Protein AF-A0A6A4HZD4-F1 (afdb_monomer_lite)

pLDDT: mean 79.98, std 16.48, range [37.88, 96.75]

Structure (mmCIF, N/CA/C/O backbone):
data_AF-A0A6A4HZD4-F1
#
_entry.id   AF-A0A6A4HZD4-F1
#
loop_
_atom_site.group_PDB
_atom_site.id
_atom_site.type_symbol
_atom_site.label_atom_id
_atom_site.label_alt_id
_atom_site.label_comp_id
_atom_site.label_asym_id
_atom_site.label_entity_id
_atom_site.label_seq_id
_atom_site.pdbx_PDB_ins_code
_atom_site.Cartn_x
_atom_site.Cartn_y
_atom_site.Cartn_z
_atom_site.occupancy
_atom_site.B_iso_or_equiv
_atom_site.auth_seq_id
_atom_site.auth_comp_id
_atom_site.auth_asym_id
_atom_site.auth_atom_id
_atom_site.pdbx_PDB_model_num
ATOM 1 N N . MET A 1 1 ? 16.074 -5.767 -7.290 1.00 69.94 1 MET A N 1
ATOM 2 C CA . MET A 1 1 ? 14.702 -5.235 -7.456 1.00 69.94 1 MET A CA 1
ATOM 3 C C . MET A 1 1 ? 13.604 -6.261 -7.159 1.00 69.94 1 MET A C 1
ATOM 5 O O . MET A 1 1 ? 12.881 -6.058 -6.191 1.00 69.94 1 MET A O 1
ATOM 9 N N . LEU A 1 2 ? 13.458 -7.321 -7.973 1.00 82.25 2 LEU A N 1
ATOM 10 C CA . LEU A 1 2 ? 12.312 -8.256 -7.930 1.00 82.25 2 LEU A CA 1
ATOM 11 C C . LEU A 1 2 ? 12.386 -9.334 -6.836 1.00 82.25 2 LEU A C 1
ATOM 13 O O . LEU A 1 2 ? 11.408 -10.039 -6.587 1.00 82.25 2 LEU A O 1
ATOM 17 N N . GLU A 1 3 ? 13.541 -9.472 -6.194 1.00 84.88 3 GLU A N 1
ATOM 18 C CA . GLU A 1 3 ? 13.748 -10.391 -5.080 1.00 84.88 3 GLU A CA 1
ATOM 19 C C . GLU A 1 3 ? 12.784 -10.087 -3.922 1.00 84.88 3 GLU A C 1
ATOM 21 O O . GLU A 1 3 ? 12.507 -8.926 -3.608 1.00 84.88 3 GLU A O 1
ATOM 26 N N . GLY A 1 4 ? 12.224 -11.140 -3.323 1.00 89.06 4 GLY A N 1
ATOM 27 C CA . GLY A 1 4 ? 11.259 -11.041 -2.224 1.00 89.06 4 GLY A CA 1
ATOM 28 C C . GLY A 1 4 ? 9.850 -10.581 -2.622 1.00 89.06 4 GLY A C 1
ATOM 29 O O . GLY A 1 4 ? 8.919 -10.761 -1.840 1.00 89.06 4 GLY A O 1
ATOM 30 N N . VAL A 1 5 ? 9.640 -10.060 -3.838 1.00 93.38 5 VAL A N 1
ATOM 31 C CA . VAL A 1 5 ? 8.319 -9.578 -4.282 1.00 93.38 5 VAL A CA 1
ATOM 32 C C . VAL A 1 5 ? 7.237 -10.667 -4.258 1.00 93.38 5 VAL A C 1
ATOM 34 O O . VAL A 1 5 ? 6.145 -10.365 -3.779 1.00 93.38 5 VAL A O 1
ATOM 37 N N . PRO A 1 6 ? 7.487 -11.928 -4.671 1.00 95.00 6 PRO A N 1
ATOM 38 C CA . PRO A 1 6 ? 6.488 -12.991 -4.537 1.00 95.00 6 PRO A CA 1
ATOM 39 C C . PRO A 1 6 ? 5.989 -13.193 -3.102 1.00 95.00 6 PRO A C 1
ATOM 41 O O . PRO A 1 6 ? 4.790 -13.344 -2.885 1.00 95.00 6 PRO A O 1
ATOM 44 N N . ALA A 1 7 ? 6.884 -13.125 -2.112 1.00 95.69 7 ALA A N 1
ATOM 45 C CA . ALA A 1 7 ? 6.506 -13.245 -0.706 1.00 95.69 7 ALA A CA 1
ATOM 46 C C . ALA A 1 7 ? 5.650 -12.052 -0.248 1.00 95.69 7 ALA A C 1
ATOM 48 O O . ALA A 1 7 ? 4.630 -12.247 0.413 1.00 95.69 7 ALA A O 1
ATOM 49 N N . ILE A 1 8 ? 6.014 -10.830 -0.661 1.00 95.94 8 ILE A N 1
ATOM 50 C CA . ILE A 1 8 ? 5.228 -9.614 -0.392 1.00 95.94 8 ILE A CA 1
ATOM 51 C C . ILE A 1 8 ? 3.827 -9.732 -1.006 1.00 95.94 8 ILE A C 1
ATOM 53 O O . ILE A 1 8 ? 2.840 -9.437 -0.337 1.00 95.94 8 ILE A O 1
ATOM 57 N N . MET A 1 9 ? 3.720 -10.190 -2.258 1.00 95.38 9 MET A N 1
ATOM 58 C CA . MET A 1 9 ? 2.430 -10.361 -2.934 1.00 95.38 9 MET A CA 1
ATOM 59 C C . MET A 1 9 ? 1.537 -11.379 -2.224 1.00 95.38 9 MET A C 1
ATOM 61 O O . MET A 1 9 ? 0.362 -11.092 -2.023 1.00 95.38 9 MET A O 1
ATOM 65 N N . ASN A 1 10 ? 2.077 -12.525 -1.808 1.00 96.12 10 ASN A N 1
ATOM 66 C CA . ASN A 1 10 ? 1.303 -13.550 -1.100 1.00 96.12 10 ASN A CA 1
ATOM 67 C C . ASN A 1 10 ? 0.805 -13.049 0.267 1.00 96.12 10 ASN A C 1
ATOM 69 O O . ASN A 1 10 ? -0.338 -13.296 0.659 1.00 96.12 10 ASN A O 1
ATOM 73 N N . ALA A 1 11 ? 1.652 -12.309 0.990 1.00 96.69 11 ALA A N 1
ATOM 74 C CA . ALA A 1 11 ? 1.273 -11.714 2.265 1.00 96.69 11 ALA A CA 1
ATOM 75 C C . ALA A 1 11 ? 0.178 -10.647 2.082 1.00 96.69 11 ALA A C 1
ATOM 77 O O . ALA A 1 11 ? -0.825 -10.668 2.795 1.00 96.69 11 ALA A O 1
ATOM 78 N N . LEU A 1 12 ? 0.318 -9.762 1.088 1.00 96.25 12 LEU A N 1
ATOM 79 C CA . LEU A 1 12 ? -0.704 -8.763 0.768 1.00 96.25 12 LEU A CA 1
ATOM 80 C C . LEU A 1 12 ? -2.020 -9.390 0.315 1.00 96.25 12 LEU A C 1
ATOM 82 O O . LEU A 1 12 ? -3.071 -8.906 0.718 1.00 96.25 12 LEU A O 1
ATOM 86 N N . GLU A 1 13 ? -1.977 -10.455 -0.487 1.00 96.31 13 GLU A N 1
ATOM 87 C CA . GLU A 1 13 ? -3.172 -11.170 -0.950 1.00 96.31 13 GLU A CA 1
ATOM 88 C C . GLU A 1 13 ? -4.005 -11.658 0.236 1.00 96.31 13 GLU A C 1
ATOM 90 O O . GLU A 1 13 ? -5.195 -11.353 0.313 1.00 96.31 13 GLU A O 1
ATOM 95 N N . THR A 1 14 ? -3.353 -12.277 1.225 1.00 96.62 14 THR A N 1
ATOM 96 C CA . THR A 1 14 ? -3.990 -12.669 2.493 1.00 96.62 14 THR A CA 1
ATOM 97 C C . THR A 1 14 ? -4.608 -11.468 3.216 1.00 96.62 14 THR A C 1
ATOM 99 O O . THR A 1 14 ? -5.749 -11.528 3.671 1.00 96.62 14 THR A O 1
ATOM 102 N N . LEU A 1 15 ? -3.891 -10.342 3.295 1.00 96.12 15 LEU A N 1
ATOM 103 C CA . LEU A 1 15 ? -4.406 -9.133 3.946 1.00 96.12 15 LEU A CA 1
ATOM 104 C C . LEU A 1 15 ? -5.589 -8.514 3.206 1.00 96.12 15 LEU A C 1
ATOM 106 O O . LEU A 1 15 ? -6.419 -7.869 3.844 1.00 96.12 15 LEU A O 1
ATOM 110 N N . THR A 1 16 ? -5.712 -8.719 1.894 1.00 96.25 16 THR A N 1
ATOM 111 C CA . THR A 1 16 ? -6.864 -8.211 1.141 1.00 96.25 16 THR A CA 1
ATOM 112 C C . THR A 1 16 ? -8.183 -8.884 1.514 1.00 96.25 16 THR A C 1
ATOM 114 O O . THR A 1 16 ? -9.241 -8.318 1.244 1.00 96.25 16 THR A O 1
ATOM 117 N N . GLU A 1 17 ? -8.138 -10.050 2.158 1.00 94.88 17 GLU A N 1
ATOM 118 C CA . GLU A 1 17 ? -9.328 -10.733 2.669 1.00 94.88 17 GLU A CA 1
ATOM 119 C C . GLU A 1 17 ? -9.779 -10.166 4.026 1.00 94.88 17 GLU A C 1
ATOM 121 O O . GLU A 1 17 ? -10.966 -10.172 4.341 1.00 94.88 17 GLU A O 1
ATOM 126 N N . ILE A 1 18 ? -8.852 -9.592 4.801 1.00 94.38 18 ILE A N 1
ATOM 127 C CA . ILE A 1 18 ? -9.148 -8.903 6.069 1.00 94.38 18 ILE A CA 1
ATOM 128 C C . ILE A 1 18 ? -9.540 -7.443 5.807 1.00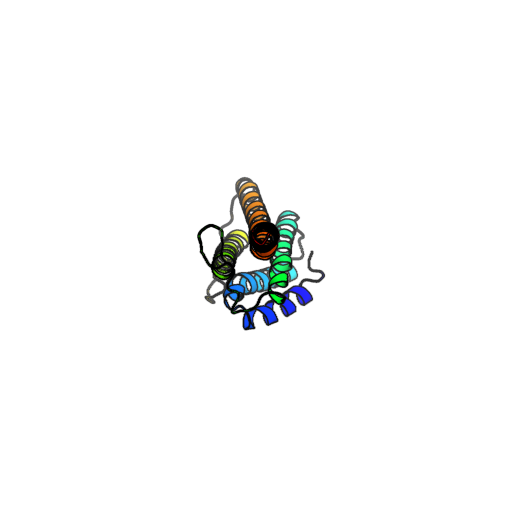 94.38 18 ILE A C 1
ATOM 130 O O . ILE A 1 18 ? -10.499 -6.931 6.382 1.00 94.38 18 ILE A O 1
ATOM 134 N N . HIS A 1 19 ? -8.804 -6.787 4.906 1.00 95.00 19 HIS A N 1
ATOM 135 C CA . HIS A 1 19 ? -8.904 -5.367 4.579 1.00 95.00 19 HIS A CA 1
ATOM 136 C C . HIS A 1 19 ? -9.155 -5.182 3.070 1.00 95.00 19 HIS A C 1
ATOM 138 O O . HIS A 1 19 ? -8.224 -4.861 2.323 1.00 95.00 19 HIS A O 1
ATOM 144 N N . PRO A 1 20 ? -10.402 -5.339 2.573 1.00 95.25 20 PRO A N 1
ATOM 145 C CA . PRO A 1 20 ? -10.702 -5.350 1.134 1.00 95.25 20 PRO A CA 1
ATOM 146 C C . PRO A 1 20 ? -10.252 -4.112 0.351 1.00 95.25 20 PRO A C 1
ATOM 148 O O . PRO A 1 20 ? -10.003 -4.198 -0.853 1.00 95.25 20 PRO A O 1
ATOM 151 N N . PHE A 1 21 ? -10.100 -2.957 1.008 1.00 94.88 21 PHE A N 1
ATOM 152 C CA . PHE A 1 21 ? -9.598 -1.743 0.360 1.00 94.88 21 PHE A CA 1
ATOM 153 C C . PHE A 1 21 ? -8.167 -1.900 -0.183 1.00 94.88 21 PHE A C 1
ATOM 155 O O . PHE A 1 21 ? -7.808 -1.209 -1.139 1.00 94.88 21 PHE A O 1
ATOM 162 N N . LEU A 1 22 ? -7.369 -2.827 0.365 1.00 96.06 22 LEU A N 1
ATOM 163 C CA . LEU A 1 22 ? -6.007 -3.108 -0.096 1.00 96.06 22 LEU A CA 1
ATOM 164 C C . LEU A 1 22 ? -5.955 -3.604 -1.539 1.00 96.06 22 LEU A C 1
ATOM 166 O O . LEU A 1 22 ? -4.950 -3.388 -2.217 1.00 96.06 22 LEU A O 1
ATOM 170 N N . LYS A 1 23 ? -7.050 -4.181 -2.055 1.00 94.88 23 LYS A N 1
ATOM 171 C CA . LYS A 1 23 ? -7.162 -4.611 -3.459 1.00 94.88 23 LYS A CA 1
ATOM 172 C C . LYS A 1 23 ? -6.870 -3.466 -4.435 1.00 94.88 23 LYS A C 1
ATOM 174 O O . LYS A 1 23 ? -6.318 -3.711 -5.506 1.00 94.88 23 LYS A O 1
ATOM 179 N N . ALA A 1 24 ? -7.164 -2.218 -4.049 1.00 93.12 24 ALA A N 1
ATOM 180 C CA . ALA A 1 24 ? -6.859 -1.039 -4.856 1.00 93.12 24 ALA A CA 1
ATOM 181 C C . ALA A 1 24 ? -5.354 -0.859 -5.112 1.00 93.12 24 ALA A C 1
ATOM 183 O O . ALA A 1 24 ? -4.987 -0.482 -6.217 1.00 93.12 24 ALA A O 1
ATOM 184 N N . ALA A 1 25 ? -4.497 -1.153 -4.133 1.00 93.75 25 ALA A N 1
ATOM 185 C CA . ALA A 1 25 ? -3.044 -1.040 -4.272 1.00 93.75 25 ALA A CA 1
ATOM 186 C C . ALA A 1 25 ? -2.403 -2.364 -4.738 1.00 93.75 25 ALA A C 1
ATOM 188 O O . ALA A 1 25 ? -1.493 -2.357 -5.568 1.00 93.75 25 ALA A O 1
ATOM 189 N N . TYR A 1 26 ? -2.916 -3.502 -4.258 1.00 95.31 26 TYR A N 1
ATOM 190 C CA . TYR A 1 26 ? -2.387 -4.837 -4.549 1.00 95.31 26 TYR A CA 1
ATOM 191 C C . TYR A 1 26 ? -2.477 -5.216 -6.034 1.00 95.31 26 TYR A C 1
ATOM 193 O O . TYR A 1 26 ? -1.489 -5.680 -6.606 1.00 95.31 26 TYR A O 1
ATOM 201 N N . PHE A 1 27 ? -3.628 -5.017 -6.689 1.00 93.50 27 PHE A N 1
ATOM 202 C CA . PHE A 1 27 ? -3.787 -5.456 -8.082 1.00 93.50 27 PHE A CA 1
ATOM 203 C C . PHE A 1 27 ? -2.893 -4.697 -9.075 1.00 93.50 27 PHE A C 1
ATOM 205 O O . PHE A 1 27 ? -2.223 -5.368 -9.867 1.00 93.50 27 PHE A O 1
ATOM 212 N N . PRO A 1 28 ? -2.797 -3.351 -9.035 1.00 91.25 28 PRO A N 1
ATOM 213 C CA . PRO A 1 28 ? -1.826 -2.628 -9.852 1.00 91.25 28 PRO A CA 1
ATOM 214 C C . PRO A 1 28 ? -0.390 -3.078 -9.583 1.00 91.25 28 PRO A C 1
ATOM 216 O O . PRO A 1 28 ? 0.358 -3.294 -10.532 1.00 91.25 28 PRO A O 1
ATOM 219 N N . PHE A 1 29 ? -0.018 -3.298 -8.315 1.00 93.44 29 PHE A N 1
ATOM 220 C CA . PHE A 1 29 ? 1.318 -3.777 -7.952 1.00 93.44 29 PHE A CA 1
ATOM 221 C C . PHE A 1 29 ? 1.649 -5.143 -8.569 1.00 93.44 29 PHE A C 1
ATOM 223 O O . PHE A 1 29 ? 2.703 -5.316 -9.182 1.00 93.44 29 PHE A O 1
ATOM 230 N N . LYS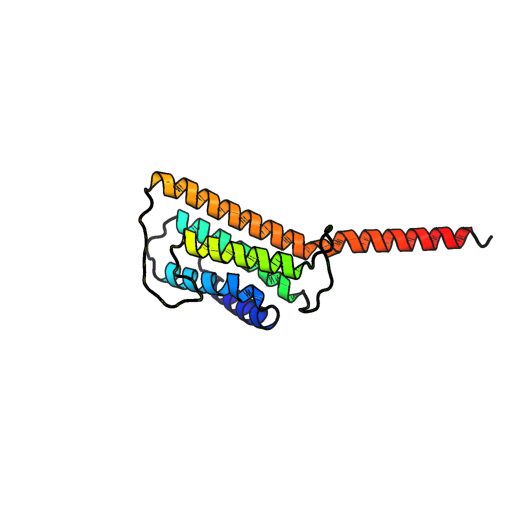 A 1 30 ? 0.722 -6.104 -8.470 1.00 92.56 30 LYS A N 1
ATOM 231 C CA . LYS A 1 30 ? 0.856 -7.429 -9.093 1.00 92.56 30 LYS A CA 1
ATOM 232 C C . LYS A 1 30 ? 1.023 -7.319 -10.610 1.00 92.56 30 LYS A C 1
ATOM 234 O O . LYS A 1 30 ? 1.845 -8.017 -11.203 1.00 92.56 30 LYS A O 1
ATOM 239 N N . LEU A 1 31 ? 0.268 -6.422 -11.242 1.00 90.12 31 LEU A N 1
ATOM 240 C CA . LEU A 1 31 ? 0.322 -6.210 -12.684 1.00 90.12 31 LEU A CA 1
ATOM 241 C C . LEU A 1 31 ? 1.666 -5.618 -13.131 1.00 90.12 31 LEU A C 1
ATOM 243 O O . LEU A 1 31 ? 2.288 -6.172 -14.039 1.00 90.12 31 LEU A O 1
ATOM 247 N N . ILE A 1 32 ? 2.157 -4.563 -12.471 1.00 88.00 32 ILE A N 1
ATOM 248 C CA . ILE A 1 32 ? 3.467 -3.981 -12.808 1.00 88.00 32 ILE A CA 1
ATOM 249 C C . ILE A 1 32 ? 4.619 -4.937 -12.492 1.00 88.00 32 ILE A C 1
ATOM 251 O O . ILE A 1 32 ? 5.584 -4.975 -13.245 1.00 88.00 32 ILE A O 1
ATOM 255 N N . TYR A 1 33 ? 4.512 -5.781 -11.458 1.00 90.62 33 TYR A N 1
ATOM 256 C CA . TYR A 1 33 ? 5.498 -6.832 -11.196 1.00 90.62 33 TYR A CA 1
ATOM 257 C C . TYR A 1 33 ? 5.619 -7.792 -12.386 1.00 90.62 33 TYR A C 1
ATOM 259 O O . TYR A 1 33 ? 6.720 -8.061 -12.864 1.00 90.62 33 TYR A O 1
ATOM 267 N N . HIS A 1 34 ? 4.489 -8.263 -12.921 1.00 87.06 34 HIS A N 1
ATOM 268 C CA . HIS A 1 34 ? 4.492 -9.120 -14.106 1.00 87.06 34 HIS A CA 1
ATOM 269 C C . HIS A 1 34 ? 4.997 -8.411 -15.367 1.00 87.06 34 HIS A C 1
ATOM 271 O O . HIS A 1 34 ? 5.532 -9.078 -16.255 1.00 87.06 34 HIS A O 1
ATOM 277 N N . GLN A 1 35 ? 4.822 -7.091 -15.477 1.00 84.31 35 GLN A N 1
ATOM 278 C CA . GLN A 1 35 ? 5.441 -6.305 -16.543 1.00 84.31 35 GLN A CA 1
ATOM 279 C C . GLN A 1 35 ? 6.962 -6.257 -16.353 1.00 84.31 35 GLN A C 1
ATOM 281 O O . GLN A 1 35 ? 7.681 -6.647 -17.267 1.00 84.31 35 GLN A O 1
ATOM 286 N N . GLU A 1 36 ? 7.456 -5.870 -15.174 1.00 83.81 36 GLU A N 1
ATOM 287 C CA . GLU A 1 36 ? 8.891 -5.798 -14.854 1.00 83.81 36 GLU A CA 1
ATOM 288 C C . GLU A 1 36 ? 9.613 -7.137 -15.059 1.00 83.81 36 GLU A C 1
ATOM 290 O O . GLU A 1 36 ? 10.694 -7.164 -15.634 1.00 83.81 36 GLU A O 1
ATOM 295 N N . MET A 1 37 ? 8.991 -8.270 -14.708 1.00 85.19 37 MET A N 1
ATOM 296 C CA . MET A 1 37 ? 9.550 -9.603 -14.993 1.00 85.19 37 MET A CA 1
ATOM 297 C C . MET A 1 37 ? 9.818 -9.859 -16.486 1.00 85.19 37 MET A C 1
ATOM 299 O O . MET A 1 37 ? 10.670 -10.679 -16.826 1.00 85.19 37 MET A O 1
ATOM 303 N N . LYS A 1 38 ? 9.057 -9.219 -17.383 1.00 78.88 38 LYS A N 1
ATOM 304 C CA . LYS A 1 38 ? 9.162 -9.412 -18.837 1.00 78.88 38 LYS A CA 1
ATOM 305 C C . LYS A 1 38 ? 10.176 -8.474 -19.487 1.00 78.88 38 LYS A C 1
ATOM 307 O O . LYS A 1 38 ? 10.594 -8.742 -20.614 1.00 78.88 38 LYS A O 1
ATOM 312 N N . HIS A 1 39 ? 10.572 -7.391 -18.822 1.00 73.38 39 HIS A N 1
ATOM 313 C CA . HIS A 1 39 ? 11.538 -6.449 -19.373 1.00 73.38 39 HIS A CA 1
ATOM 314 C C . HIS A 1 39 ? 12.967 -6.892 -19.060 1.00 73.38 39 HIS A C 1
ATOM 316 O O . HIS A 1 39 ? 13.332 -7.116 -17.913 1.00 73.38 39 HIS A O 1
ATOM 322 N N . ARG A 1 40 ? 13.783 -7.031 -20.111 1.00 58.03 40 ARG A N 1
ATOM 323 C CA . ARG A 1 40 ? 15.212 -7.372 -19.993 1.00 58.03 40 ARG A CA 1
ATOM 324 C C . ARG A 1 40 ? 16.111 -6.140 -19.866 1.00 58.03 40 ARG A C 1
ATOM 326 O O . ARG A 1 40 ? 17.237 -6.257 -19.395 1.00 58.03 40 ARG A O 1
ATOM 333 N N . GLU A 1 41 ? 15.621 -4.973 -20.280 1.00 58.62 41 GLU A N 1
ATOM 334 C CA . GLU A 1 41 ? 16.327 -3.702 -20.135 1.00 58.62 41 GLU A CA 1
ATOM 335 C C . GLU A 1 41 ? 16.022 -3.093 -18.766 1.00 58.62 41 GLU A C 1
ATOM 337 O O . GLU A 1 41 ? 14.917 -2.620 -18.504 1.00 58.62 41 GLU A O 1
ATOM 342 N N . ASN A 1 42 ? 17.028 -3.104 -17.892 1.00 59.38 42 ASN A N 1
ATOM 343 C CA . ASN A 1 42 ? 16.992 -2.410 -16.611 1.00 59.38 42 ASN A CA 1
ATOM 344 C C . ASN A 1 42 ? 17.128 -0.897 -16.839 1.00 59.38 42 ASN A C 1
ATOM 346 O O . ASN A 1 42 ? 18.208 -0.327 -16.656 1.00 59.38 42 ASN A O 1
ATOM 350 N N . ASP A 1 43 ? 16.042 -0.228 -17.228 1.00 74.06 43 ASP A N 1
ATOM 351 C CA . ASP A 1 43 ? 15.969 1.224 -17.069 1.00 74.06 43 ASP A CA 1
ATOM 352 C C . ASP A 1 43 ? 15.985 1.530 -15.567 1.00 74.06 43 ASP A C 1
ATOM 354 O O . ASP A 1 43 ? 15.014 1.277 -14.851 1.00 74.06 43 ASP A O 1
ATOM 358 N N . LYS A 1 44 ? 17.097 2.103 -15.090 1.00 75.69 44 LYS A N 1
ATOM 359 C CA . LYS A 1 44 ? 17.281 2.493 -13.685 1.00 75.69 44 LYS A CA 1
ATOM 360 C C . LYS A 1 44 ? 16.104 3.307 -13.147 1.00 75.69 44 LYS A C 1
ATOM 362 O O . LYS A 1 44 ? 15.820 3.232 -11.959 1.00 75.69 44 LYS A O 1
ATOM 367 N N . ARG A 1 45 ? 15.409 4.076 -13.989 1.00 75.62 45 ARG A N 1
ATOM 368 C CA . ARG A 1 45 ? 14.261 4.893 -13.575 1.00 75.62 45 ARG A CA 1
ATOM 369 C C . ARG A 1 45 ? 13.053 4.039 -13.211 1.00 75.62 45 ARG A C 1
ATOM 371 O O . ARG A 1 45 ? 12.437 4.276 -12.174 1.00 75.62 45 ARG A O 1
ATOM 378 N N . ARG A 1 46 ? 12.750 3.029 -14.029 1.00 77.31 46 ARG A N 1
ATOM 379 C CA . ARG A 1 46 ? 11.707 2.040 -13.735 1.00 77.31 46 ARG A CA 1
ATOM 380 C C . ARG A 1 46 ? 12.057 1.239 -12.496 1.00 77.31 46 ARG A C 1
ATOM 382 O O . ARG A 1 46 ? 11.211 1.090 -11.622 1.00 77.31 46 ARG A O 1
ATOM 389 N N . THR A 1 47 ? 13.325 0.847 -12.375 1.00 82.12 47 THR A N 1
ATOM 390 C CA . THR A 1 47 ? 13.826 0.156 -11.188 1.00 82.12 47 THR A CA 1
ATOM 391 C C . THR A 1 47 ? 13.580 0.959 -9.917 1.00 82.12 47 THR A C 1
ATOM 393 O O . THR A 1 47 ? 12.953 0.457 -8.987 1.00 82.12 47 THR A O 1
ATOM 396 N N . THR A 1 48 ? 13.989 2.230 -9.902 1.00 85.25 48 THR A N 1
ATOM 397 C CA . THR A 1 48 ? 13.760 3.127 -8.764 1.00 85.25 48 THR A CA 1
ATOM 398 C C . THR A 1 48 ? 12.273 3.272 -8.451 1.00 85.25 48 THR A C 1
ATOM 400 O O . THR A 1 48 ? 11.875 3.229 -7.289 1.00 85.25 48 THR A O 1
ATOM 403 N N . LEU A 1 49 ? 11.426 3.433 -9.470 1.00 88.12 49 LEU A N 1
ATOM 404 C CA . LEU A 1 49 ? 9.991 3.608 -9.271 1.00 88.12 49 LEU A CA 1
ATOM 405 C C . LEU A 1 49 ? 9.333 2.351 -8.694 1.00 88.12 49 LEU A C 1
ATOM 407 O O . LEU A 1 49 ? 8.545 2.439 -7.753 1.00 88.12 49 LEU A O 1
ATOM 411 N N . PHE A 1 50 ? 9.678 1.182 -9.232 1.00 90.12 50 PHE A N 1
ATOM 412 C CA . PHE A 1 50 ? 9.208 -0.099 -8.721 1.00 90.12 50 PHE A CA 1
ATOM 413 C C . PHE A 1 50 ? 9.639 -0.310 -7.267 1.00 90.12 50 PHE A C 1
ATOM 415 O O . PHE A 1 50 ? 8.836 -0.751 -6.446 1.00 90.12 50 PHE A O 1
ATOM 422 N N . GLU A 1 51 ? 10.881 0.040 -6.922 1.00 91.56 51 GLU A N 1
ATOM 423 C CA . GLU A 1 51 ? 11.378 -0.028 -5.546 1.00 91.56 51 GLU A CA 1
ATOM 424 C C . GLU A 1 51 ? 10.574 0.871 -4.606 1.00 91.56 51 GLU A C 1
ATOM 426 O O . GLU A 1 51 ? 10.147 0.402 -3.555 1.00 91.56 51 GLU A O 1
ATOM 431 N N . LYS A 1 52 ? 10.248 2.105 -5.014 1.00 94.25 52 LYS A N 1
ATOM 432 C CA . LYS A 1 52 ? 9.381 2.985 -4.216 1.00 94.25 52 LYS A CA 1
ATOM 433 C C . LYS A 1 52 ? 7.984 2.414 -4.009 1.00 94.25 52 LYS A C 1
ATOM 435 O O . LYS A 1 52 ? 7.463 2.489 -2.901 1.00 94.25 52 LYS A O 1
ATOM 440 N N . ILE A 1 53 ? 7.383 1.808 -5.031 1.00 94.50 53 ILE A N 1
ATOM 441 C CA . ILE A 1 53 ? 6.072 1.159 -4.889 1.00 94.50 53 ILE A CA 1
ATOM 442 C C . ILE A 1 53 ? 6.179 -0.045 -3.945 1.00 94.50 53 ILE A C 1
ATOM 444 O O . ILE A 1 53 ? 5.346 -0.196 -3.051 1.00 94.50 53 ILE A O 1
ATOM 448 N N . LYS A 1 54 ? 7.225 -0.868 -4.092 1.00 95.50 54 LYS A N 1
ATOM 449 C CA . LYS A 1 54 ? 7.509 -2.007 -3.208 1.00 95.50 54 LYS A CA 1
ATOM 450 C C . LYS A 1 54 ? 7.678 -1.568 -1.750 1.00 95.50 54 LYS A C 1
ATOM 452 O O . LYS A 1 54 ? 7.158 -2.242 -0.865 1.00 95.50 54 LYS A O 1
ATOM 457 N N . ASP A 1 55 ? 8.340 -0.443 -1.491 1.00 95.75 55 ASP A N 1
ATOM 458 C CA . ASP A 1 55 ? 8.497 0.091 -0.133 1.00 95.75 55 ASP A CA 1
ATOM 459 C C . ASP A 1 55 ? 7.146 0.438 0.503 1.00 95.75 55 ASP A C 1
ATOM 461 O O . ASP A 1 55 ? 6.937 0.184 1.689 1.00 95.75 55 ASP A O 1
ATOM 465 N N . VAL A 1 56 ? 6.198 0.972 -0.276 1.00 96.69 56 VAL A N 1
ATOM 466 C CA . VAL A 1 56 ? 4.841 1.207 0.232 1.00 96.69 56 VAL A CA 1
ATOM 467 C C . VAL A 1 56 ? 4.126 -0.112 0.528 1.00 96.69 56 VAL A C 1
ATOM 469 O O . VAL A 1 56 ? 3.504 -0.251 1.579 1.00 96.69 56 VAL A O 1
ATOM 472 N N . MET A 1 57 ? 4.248 -1.098 -0.367 1.00 96.75 57 MET A N 1
ATOM 473 C CA . MET A 1 57 ? 3.675 -2.438 -0.177 1.00 96.75 57 MET A CA 1
ATOM 474 C C . MET A 1 57 ? 4.194 -3.112 1.095 1.00 96.75 57 MET A C 1
ATOM 476 O O . MET A 1 57 ? 3.416 -3.741 1.806 1.00 96.75 57 MET A O 1
ATOM 480 N N . LEU A 1 58 ? 5.481 -2.942 1.411 1.00 96.12 58 LEU A N 1
ATOM 481 C CA . LEU A 1 58 ? 6.085 -3.444 2.645 1.00 96.12 58 LEU A CA 1
ATOM 482 C C . LEU A 1 58 ? 5.459 -2.813 3.890 1.00 96.12 58 LEU A C 1
ATOM 484 O O . LEU A 1 58 ? 5.133 -3.535 4.824 1.00 96.12 58 LEU A O 1
ATOM 488 N N . VAL A 1 59 ? 5.236 -1.496 3.900 1.00 95.44 59 VAL A N 1
ATOM 489 C CA . VAL A 1 59 ? 4.584 -0.834 5.044 1.00 95.44 59 VAL A CA 1
ATOM 490 C C . VAL A 1 59 ? 3.115 -1.249 5.167 1.00 95.44 59 VAL A C 1
ATOM 492 O O . VAL A 1 59 ? 2.615 -1.405 6.277 1.00 95.44 59 VAL A O 1
ATOM 495 N N . LEU A 1 60 ? 2.416 -1.506 4.057 1.00 95.75 60 LEU A N 1
ATOM 496 C CA . LEU A 1 60 ? 1.047 -2.033 4.105 1.00 95.75 60 LEU A CA 1
ATOM 497 C C . LEU A 1 60 ? 0.957 -3.419 4.766 1.00 95.75 60 LEU A C 1
ATOM 499 O O . LEU A 1 60 ? -0.112 -3.764 5.264 1.00 95.75 60 LEU A O 1
ATOM 503 N N . LEU A 1 61 ? 2.049 -4.194 4.839 1.00 95.56 61 LEU A N 1
ATOM 504 C CA . LEU A 1 61 ? 2.059 -5.473 5.563 1.00 95.56 61 LEU A CA 1
ATOM 505 C C . LEU A 1 61 ? 1.841 -5.312 7.071 1.00 95.56 61 LEU A C 1
ATOM 507 O O . LEU A 1 61 ? 1.392 -6.257 7.718 1.00 95.56 61 LEU A O 1
ATOM 511 N N . GLU A 1 62 ? 2.097 -4.130 7.634 1.00 92.44 62 GLU A N 1
ATOM 512 C CA . GLU A 1 62 ? 1.842 -3.845 9.049 1.00 92.44 62 GLU A CA 1
ATOM 513 C C . GLU A 1 62 ? 0.345 -3.881 9.400 1.00 92.44 62 GLU A C 1
ATOM 515 O O . GLU A 1 62 ? -0.017 -4.078 10.560 1.00 92.44 62 GLU A O 1
ATOM 520 N N . LEU A 1 63 ? -0.548 -3.821 8.402 1.00 91.69 63 LEU A N 1
ATOM 521 C CA . LEU A 1 63 ? -1.983 -4.055 8.597 1.00 91.69 63 LEU A CA 1
ATOM 522 C C . LEU A 1 63 ? -2.319 -5.465 9.090 1.00 91.69 63 LEU A C 1
ATOM 524 O O . LEU A 1 63 ? -3.425 -5.673 9.583 1.00 91.69 63 LEU A O 1
ATOM 528 N N . LYS A 1 64 ? -1.383 -6.422 9.032 1.00 91.62 64 LYS A N 1
ATOM 529 C CA . LYS A 1 64 ? -1.540 -7.728 9.696 1.00 91.62 64 LYS A CA 1
ATOM 530 C C . LYS A 1 64 ? -1.776 -7.602 11.205 1.00 91.62 64 LYS A C 1
ATOM 532 O O . LYS A 1 64 ? -2.380 -8.484 11.801 1.00 91.62 64 LYS A O 1
ATOM 537 N N . ASN A 1 65 ? -1.303 -6.507 11.803 1.00 89.19 65 ASN A N 1
ATOM 538 C CA . ASN A 1 65 ? -1.439 -6.204 13.226 1.00 89.19 65 ASN A CA 1
ATOM 539 C C . ASN A 1 65 ? -2.670 -5.325 13.520 1.00 89.19 65 ASN A C 1
ATOM 541 O O . ASN A 1 65 ? -2.866 -4.897 14.653 1.00 89.19 65 ASN A O 1
ATOM 545 N N . VAL A 1 66 ? -3.486 -5.021 12.505 1.00 88.19 66 VAL A N 1
ATOM 546 C CA . VAL A 1 66 ? -4.634 -4.116 12.597 1.00 88.19 66 VAL A CA 1
ATOM 547 C C . VAL A 1 66 ? -5.918 -4.897 12.360 1.00 88.19 66 VAL A C 1
ATOM 549 O O . VAL A 1 66 ? -6.085 -5.538 11.322 1.00 88.19 66 VAL A O 1
ATOM 552 N N . SER A 1 67 ? -6.846 -4.826 13.315 1.00 88.62 67 SER A N 1
ATOM 553 C CA . SER A 1 67 ? -8.168 -5.441 13.173 1.00 88.62 67 SER A CA 1
ATOM 554 C C . SER A 1 67 ? -8.980 -4.749 12.074 1.00 88.62 67 SER A C 1
ATOM 556 O O . SER A 1 67 ? -8.875 -3.541 11.876 1.00 88.62 67 SER A O 1
ATOM 558 N N . LYS A 1 68 ? -9.848 -5.495 11.386 1.00 87.50 68 LYS A N 1
ATOM 559 C CA . LYS A 1 68 ? -10.847 -4.918 10.466 1.00 87.50 68 LYS A CA 1
ATOM 560 C C . LYS A 1 68 ? -11.816 -3.955 11.174 1.00 87.50 68 LYS A C 1
ATOM 562 O O . LYS A 1 68 ? -12.361 -3.062 10.537 1.00 87.50 68 LYS A O 1
ATOM 567 N N . ASP A 1 69 ? -11.988 -4.139 12.483 1.00 86.50 69 ASP A N 1
ATOM 568 C CA . ASP A 1 69 ? -12.865 -3.351 13.351 1.00 86.50 69 ASP A CA 1
ATOM 569 C C . ASP A 1 69 ? -12.067 -2.300 14.153 1.00 86.50 69 ASP A C 1
ATOM 571 O O . ASP A 1 69 ? -12.481 -1.888 15.233 1.00 86.50 69 ASP A O 1
ATOM 575 N N . ASP A 1 70 ? -10.883 -1.900 13.669 1.00 84.94 70 ASP A N 1
ATOM 576 C CA . ASP A 1 70 ? -10.044 -0.891 14.322 1.00 84.94 70 ASP A CA 1
ATOM 577 C C . ASP A 1 70 ? -10.795 0.443 14.466 1.00 84.94 70 ASP A C 1
ATOM 579 O O . ASP A 1 70 ? -11.242 1.048 13.487 1.00 84.94 70 ASP A O 1
ATOM 583 N N . THR A 1 71 ? -10.934 0.896 15.712 1.00 83.81 71 THR A N 1
ATOM 584 C CA . THR A 1 71 ? -11.722 2.075 16.086 1.00 83.81 71 THR A CA 1
ATOM 585 C C . THR A 1 71 ? -10.900 3.355 16.171 1.00 83.81 71 THR A C 1
ATOM 587 O O . THR A 1 71 ? -11.446 4.409 16.498 1.00 83.81 71 THR A O 1
ATOM 590 N N . ARG A 1 72 ? -9.592 3.304 15.893 1.00 84.12 72 ARG A N 1
ATOM 591 C CA . ARG A 1 72 ? -8.743 4.488 15.991 1.00 84.12 72 ARG A CA 1
ATOM 592 C C . ARG A 1 72 ? -9.151 5.544 14.979 1.00 84.12 72 ARG A C 1
ATOM 594 O O . ARG A 1 72 ? -9.450 5.260 13.813 1.00 84.12 72 ARG A O 1
ATOM 601 N N . THR A 1 73 ? -9.034 6.792 15.408 1.00 82.38 73 THR A N 1
ATOM 602 C CA . THR A 1 73 ? -9.330 7.960 14.588 1.00 82.38 73 THR A CA 1
ATOM 603 C C . THR A 1 73 ? -8.117 8.866 14.426 1.00 82.38 73 THR A C 1
ATOM 605 O O . THR A 1 73 ? -7.198 8.877 15.241 1.00 82.38 73 THR A O 1
ATOM 608 N N . THR A 1 74 ? -8.118 9.656 13.357 1.00 74.12 74 THR A N 1
ATOM 609 C CA . THR A 1 74 ? -7.230 10.809 13.206 1.00 74.12 74 THR A CA 1
ATOM 610 C C . THR A 1 74 ? -7.605 11.916 14.200 1.00 74.12 74 THR A C 1
ATOM 612 O O . THR A 1 74 ? -8.667 11.864 14.821 1.00 74.12 74 THR A O 1
ATOM 615 N N . LEU A 1 75 ? -6.783 12.970 14.281 1.00 71.56 75 LEU A N 1
ATOM 616 C CA . LEU A 1 75 ? -7.110 14.200 15.026 1.00 71.56 75 LEU A CA 1
ATOM 617 C C . LEU A 1 75 ? -8.428 14.853 14.565 1.00 71.56 75 LEU A C 1
ATOM 619 O O . LEU A 1 75 ? -9.079 15.548 15.330 1.00 71.56 75 LEU A O 1
ATOM 623 N N . GLU A 1 76 ? -8.843 14.603 13.321 1.00 72.88 76 GLU A N 1
ATOM 624 C CA . GLU A 1 76 ? -10.111 15.083 12.754 1.00 72.88 76 GLU A CA 1
ATOM 625 C C . GLU A 1 76 ? -11.302 14.156 13.073 1.00 72.88 76 GLU A C 1
ATOM 627 O O . GLU A 1 76 ? -12.376 14.318 12.497 1.00 72.88 76 GLU A O 1
ATOM 632 N N . GLY A 1 77 ? -11.115 13.123 13.902 1.00 76.81 77 GLY A N 1
ATOM 633 C CA . GLY A 1 77 ? -12.157 12.145 14.233 1.00 76.81 77 GLY A CA 1
ATOM 634 C C . GLY A 1 77 ? -12.485 11.154 13.109 1.00 76.81 77 GLY A C 1
ATOM 635 O O . GLY A 1 77 ? -13.474 10.429 13.192 1.00 76.81 77 GLY A O 1
ATOM 636 N N . LYS A 1 78 ? -11.677 11.088 12.041 1.00 82.44 78 LYS A N 1
ATOM 637 C CA . LYS A 1 78 ? -11.912 10.165 10.915 1.00 82.44 78 LYS A CA 1
ATOM 638 C C . LYS A 1 78 ? -11.253 8.807 11.175 1.00 82.44 78 LYS A C 1
ATOM 640 O O . LYS A 1 78 ? -10.095 8.801 11.588 1.00 82.44 78 LYS A O 1
ATOM 645 N N . PRO A 1 79 ? -11.898 7.668 10.863 1.00 87.88 79 PRO A N 1
ATOM 646 C CA . PRO A 1 79 ? -11.289 6.350 11.038 1.00 87.88 79 PRO A CA 1
ATOM 647 C C . PRO A 1 79 ? -9.963 6.205 10.283 1.00 87.88 79 PRO A C 1
ATOM 649 O O . PRO A 1 79 ? -9.863 6.580 9.109 1.00 87.88 79 PRO A O 1
ATOM 652 N N . ILE A 1 80 ? -8.953 5.617 10.927 1.00 88.88 80 ILE A N 1
ATOM 653 C CA . ILE A 1 80 ? -7.627 5.413 10.322 1.00 88.88 80 ILE A CA 1
ATOM 654 C C . ILE A 1 80 ? -7.717 4.535 9.069 1.00 88.88 80 ILE A C 1
ATOM 656 O O . ILE A 1 80 ? -7.112 4.859 8.043 1.00 88.88 80 ILE A O 1
ATOM 660 N N . LEU A 1 81 ? -8.547 3.487 9.096 1.00 91.12 81 LEU A N 1
ATOM 661 C CA . LEU A 1 81 ? -8.766 2.611 7.940 1.00 91.12 81 LEU A CA 1
ATOM 662 C C . LEU A 1 81 ? -9.307 3.373 6.717 1.00 91.12 81 LEU A C 1
ATOM 664 O O . LEU A 1 81 ? -8.902 3.093 5.589 1.00 91.12 81 LEU A O 1
ATOM 668 N N . ASN A 1 82 ? -10.134 4.407 6.916 1.00 90.94 82 ASN A N 1
ATOM 669 C CA . ASN A 1 82 ? -10.624 5.243 5.814 1.00 90.94 82 ASN A CA 1
ATOM 670 C C . ASN A 1 82 ? -9.498 6.069 5.176 1.00 90.94 82 ASN A C 1
ATOM 672 O O . ASN A 1 82 ? -9.466 6.231 3.952 1.00 90.94 82 ASN A O 1
ATOM 676 N N . ARG A 1 83 ? -8.551 6.569 5.982 1.00 89.81 83 ARG A N 1
ATOM 677 C CA . ARG A 1 83 ? -7.364 7.276 5.475 1.00 89.81 83 ARG A CA 1
ATOM 678 C C . ARG A 1 83 ? -6.483 6.334 4.658 1.00 89.81 83 ARG A C 1
ATOM 680 O O . ARG A 1 83 ? -6.098 6.686 3.545 1.00 89.81 83 ARG A O 1
ATOM 687 N N . LEU A 1 84 ? -6.225 5.130 5.165 1.00 93.50 84 LEU A N 1
ATOM 688 C CA . LEU A 1 84 ? -5.446 4.110 4.457 1.00 93.50 84 LEU A CA 1
ATOM 689 C C . LEU A 1 84 ? -6.110 3.699 3.136 1.00 93.50 84 LEU A C 1
ATOM 691 O O . LEU A 1 84 ? -5.437 3.609 2.108 1.00 93.50 84 LEU A O 1
ATOM 695 N N . ALA A 1 85 ? -7.437 3.547 3.124 1.00 94.56 85 ALA A N 1
ATOM 696 C CA . ALA A 1 85 ? -8.197 3.274 1.909 1.00 94.56 85 ALA A CA 1
ATOM 697 C C . ALA A 1 85 ? -8.066 4.398 0.868 1.00 94.56 85 ALA A C 1
ATOM 699 O O . ALA A 1 85 ? -7.933 4.122 -0.327 1.00 94.56 85 ALA A O 1
ATOM 700 N N . LEU A 1 86 ? -8.075 5.665 1.296 1.00 93.69 86 LEU A N 1
ATOM 701 C CA . LEU A 1 86 ? -7.865 6.801 0.398 1.00 93.69 86 LEU A CA 1
ATOM 702 C C . LEU A 1 86 ? -6.450 6.804 -0.192 1.00 93.69 86 LEU A C 1
ATOM 704 O O . LEU A 1 86 ? -6.300 7.044 -1.390 1.00 93.69 86 LEU A O 1
ATOM 708 N N . ILE A 1 87 ? -5.431 6.505 0.618 1.00 94.31 87 ILE A N 1
ATOM 709 C CA . ILE A 1 87 ? -4.043 6.404 0.149 1.00 94.31 87 ILE A CA 1
ATOM 710 C C . ILE A 1 87 ? -3.918 5.278 -0.885 1.00 94.31 87 ILE A C 1
ATOM 712 O O . ILE A 1 87 ? -3.418 5.523 -1.979 1.00 94.31 87 ILE A O 1
ATOM 716 N N . CYS A 1 88 ? -4.476 4.091 -0.619 1.00 95.62 88 CYS A N 1
ATOM 717 C CA . CYS A 1 88 ? -4.467 2.973 -1.571 1.00 95.62 88 CYS A CA 1
ATOM 718 C C . CYS A 1 88 ? -5.146 3.331 -2.904 1.00 95.62 88 CYS A C 1
ATOM 720 O O . CYS A 1 88 ? -4.666 2.958 -3.974 1.00 95.62 88 CYS A O 1
ATOM 722 N N . LYS A 1 89 ? -6.248 4.093 -2.863 1.00 94.69 89 LYS A N 1
ATOM 723 C CA . LYS A 1 89 ? -6.930 4.588 -4.071 1.00 94.69 89 LYS A CA 1
ATOM 724 C C . LYS A 1 89 ? -6.096 5.607 -4.849 1.00 94.69 89 LYS A C 1
ATOM 726 O O . LYS A 1 89 ? -6.142 5.590 -6.075 1.00 94.69 89 LYS A O 1
ATOM 731 N N . LYS A 1 90 ? -5.370 6.500 -4.169 1.00 93.06 90 LYS A N 1
ATOM 732 C CA . LYS A 1 90 ? -4.453 7.448 -4.824 1.00 93.06 90 LYS A CA 1
ATOM 733 C C . LYS A 1 90 ? -3.290 6.706 -5.475 1.00 93.06 90 LYS A C 1
ATOM 735 O O . LYS A 1 90 ? -3.061 6.879 -6.663 1.00 93.06 90 LYS A O 1
ATOM 740 N N . MET A 1 91 ? -2.669 5.786 -4.736 1.00 92.75 91 MET A N 1
ATOM 741 C CA . MET A 1 91 ? -1.593 4.941 -5.249 1.00 92.75 91 MET A CA 1
ATOM 742 C C . MET A 1 91 ? -2.003 4.146 -6.481 1.00 92.75 91 MET A C 1
ATOM 744 O O . MET A 1 91 ? -1.213 4.036 -7.407 1.00 92.75 91 MET A O 1
ATOM 748 N N . LYS A 1 92 ? -3.225 3.598 -6.504 1.00 92.31 92 LYS A N 1
ATOM 749 C CA . LYS A 1 92 ? -3.766 2.931 -7.690 1.00 92.31 92 LYS A CA 1
ATOM 750 C C . LYS A 1 92 ? -3.622 3.823 -8.925 1.00 92.31 92 LYS A C 1
ATOM 752 O O . LYS A 1 92 ? -3.014 3.398 -9.899 1.00 92.31 92 LYS A O 1
ATOM 757 N N . LYS A 1 93 ? -4.142 5.054 -8.843 1.00 89.38 93 LYS A N 1
ATOM 758 C CA . LYS A 1 93 ? -4.083 6.031 -9.937 1.00 89.38 93 LYS A CA 1
ATOM 759 C C . LYS A 1 93 ? -2.642 6.358 -10.306 1.00 89.38 93 LYS A C 1
ATOM 761 O O . LYS A 1 93 ? -2.294 6.289 -11.474 1.00 89.38 93 LYS A O 1
ATOM 766 N N . ASP A 1 94 ? -1.800 6.620 -9.308 1.00 90.19 94 ASP A N 1
ATOM 767 C CA . ASP A 1 94 ? -0.388 6.925 -9.533 1.00 90.19 94 ASP A CA 1
ATOM 768 C C . ASP A 1 94 ? 0.331 5.787 -10.273 1.00 90.19 94 ASP A C 1
ATOM 770 O O . ASP A 1 94 ? 1.048 6.051 -11.233 1.00 90.19 94 ASP A O 1
ATOM 774 N N . ILE A 1 95 ? 0.121 4.525 -9.872 1.00 88.69 95 ILE A N 1
ATOM 775 C CA . ILE A 1 95 ? 0.698 3.341 -10.532 1.00 88.69 95 ILE A CA 1
ATOM 776 C C . ILE A 1 95 ? 0.171 3.212 -11.962 1.00 88.69 95 ILE A C 1
ATOM 778 O O . ILE A 1 95 ? 0.958 3.004 -12.884 1.00 88.69 95 ILE A O 1
ATOM 782 N N . GLU A 1 96 ? -1.143 3.336 -12.148 1.00 85.38 96 GLU A N 1
ATOM 783 C CA . GLU A 1 96 ? -1.788 3.238 -13.460 1.00 85.38 96 GLU A CA 1
ATOM 784 C C . GLU A 1 96 ? -1.255 4.299 -14.428 1.00 85.38 96 GLU A C 1
ATOM 786 O O . GLU A 1 96 ? -0.881 3.969 -15.553 1.00 85.38 96 GLU A O 1
ATOM 791 N N . GLU A 1 97 ? -1.124 5.544 -13.973 1.00 83.25 97 GLU A N 1
ATOM 792 C CA . GLU A 1 97 ? -0.614 6.653 -14.777 1.00 83.25 97 GLU A CA 1
ATOM 793 C C . GLU A 1 97 ? 0.883 6.496 -15.092 1.00 83.25 97 GLU A C 1
ATOM 795 O O . GLU A 1 97 ? 1.285 6.628 -16.248 1.00 83.25 97 GLU A O 1
ATOM 800 N N . CYS A 1 98 ? 1.728 6.161 -14.108 1.00 82.88 98 CYS A N 1
ATOM 801 C CA . CYS A 1 98 ? 3.178 6.110 -14.334 1.00 82.88 98 CYS A CA 1
ATOM 802 C C . CYS A 1 98 ? 3.658 4.872 -15.105 1.00 82.88 98 CYS A C 1
ATOM 804 O O . CYS A 1 98 ? 4.632 4.960 -15.852 1.00 82.88 98 CYS A O 1
ATOM 806 N N . TYR A 1 99 ? 2.974 3.733 -14.975 1.00 77.88 99 TYR A N 1
ATOM 807 C CA . TYR A 1 99 ? 3.281 2.516 -15.738 1.00 77.88 99 TYR A CA 1
ATOM 808 C C . TYR A 1 99 ? 2.419 2.364 -16.998 1.00 77.88 99 TYR A C 1
ATOM 810 O O . TYR A 1 99 ? 2.546 1.362 -17.704 1.00 77.88 99 TYR A O 1
ATOM 818 N N . ASN A 1 100 ? 1.559 3.346 -17.304 1.00 72.56 100 ASN A N 1
ATOM 819 C CA . ASN A 1 100 ? 0.557 3.262 -18.373 1.00 72.56 100 ASN A CA 1
ATOM 820 C C . ASN A 1 100 ? -0.239 1.947 -18.305 1.00 72.56 100 ASN A C 1
ATOM 822 O O . ASN A 1 100 ? -0.478 1.274 -19.314 1.00 72.56 100 ASN A O 1
ATOM 826 N N . VAL A 1 101 ? -0.589 1.535 -17.088 1.00 62.44 101 VAL A N 1
ATOM 827 C CA . VAL A 1 101 ? -1.316 0.293 -16.850 1.00 62.44 101 VAL A CA 1
ATOM 828 C C . VAL A 1 101 ? -2.789 0.567 -17.124 1.00 62.44 101 VAL A C 1
ATOM 830 O O . VAL A 1 101 ? -3.334 1.514 -16.558 1.00 62.44 101 VAL A O 1
ATOM 833 N N . PRO A 1 102 ? -3.465 -0.239 -17.960 1.00 62.72 102 PRO A N 1
ATOM 834 C CA . PRO A 1 102 ? -4.914 -0.155 -18.078 1.00 62.72 102 PRO A CA 1
ATOM 835 C C . PRO A 1 102 ? -5.552 -0.318 -16.700 1.00 62.72 102 PRO A C 1
ATOM 837 O O . PRO A 1 102 ? -5.050 -1.123 -15.911 1.00 62.72 102 PRO A O 1
ATOM 840 N N . ASN A 1 103 ? -6.647 0.407 -16.438 1.00 58.72 103 ASN A N 1
ATOM 841 C CA . ASN A 1 103 ? -7.428 0.310 -15.203 1.00 58.72 103 ASN A CA 1
ATOM 842 C C . ASN A 1 103 ? -7.429 -1.137 -14.692 1.00 58.72 103 ASN A C 1
ATOM 844 O O . ASN A 1 103 ? -8.006 -2.011 -15.335 1.00 58.72 103 ASN A O 1
ATOM 848 N N . ALA A 1 104 ? -6.818 -1.413 -13.537 1.00 55.19 104 ALA A N 1
ATOM 849 C CA . ALA A 1 104 ? -6.639 -2.786 -13.046 1.00 55.19 104 ALA A CA 1
ATOM 850 C C . ALA A 1 104 ? -7.981 -3.520 -12.812 1.00 55.19 104 ALA A C 1
ATOM 852 O O . ALA A 1 104 ? -8.016 -4.736 -12.631 1.00 55.19 104 ALA A O 1
ATOM 853 N N . GLN A 1 105 ? -9.090 -2.768 -12.820 1.00 46.66 105 GLN A N 1
ATOM 854 C CA . GLN A 1 105 ? -10.469 -3.238 -12.688 1.00 46.66 105 GLN A CA 1
ATOM 855 C C . GLN A 1 105 ? -11.193 -3.462 -14.033 1.00 46.66 105 GLN A C 1
ATOM 857 O O . GLN A 1 105 ? -12.241 -4.099 -14.039 1.00 46.66 105 GLN A O 1
ATOM 862 N N . GLU A 1 106 ? -10.655 -3.002 -15.167 1.00 43.53 106 GLU A N 1
ATOM 863 C CA . GLU A 1 106 ? -11.241 -3.176 -16.501 1.00 43.53 106 GLU A CA 1
ATOM 864 C C . GLU A 1 106 ? -10.232 -3.834 -17.451 1.00 43.53 106 GLU A C 1
ATOM 866 O O . GLU A 1 106 ? -9.213 -3.262 -17.831 1.00 43.53 106 GLU A O 1
ATOM 871 N N . LYS A 1 107 ? -10.533 -5.054 -17.910 1.00 44.75 107 LYS A N 1
ATOM 872 C CA . LYS A 1 107 ? -9.809 -5.663 -19.032 1.00 44.75 107 LYS A CA 1
ATOM 873 C C . LYS A 1 107 ? -10.131 -4.884 -20.316 1.00 44.75 107 LYS A C 1
ATOM 875 O O . LYS A 1 107 ? -11.111 -5.239 -20.965 1.00 44.75 107 LYS A O 1
ATOM 880 N N . ARG A 1 108 ? -9.335 -3.880 -20.722 1.00 37.88 108 ARG A N 1
ATOM 881 C CA . ARG A 1 108 ? -9.277 -3.413 -22.131 1.00 37.88 108 ARG A CA 1
ATOM 882 C C . ARG A 1 108 ? -8.048 -2.554 -22.494 1.00 37.88 108 ARG A C 1
ATOM 884 O O . ARG A 1 108 ? -7.598 -1.717 -21.729 1.00 37.88 108 ARG A O 1
ATOM 891 N N . SER A 1 109 ? -7.559 -2.867 -23.699 1.00 37.97 109 SER A N 1
ATOM 892 C CA . SER A 1 109 ? -6.551 -2.288 -24.612 1.00 37.97 109 SER A CA 1
ATOM 893 C C . SER A 1 109 ? -5.517 -1.252 -24.141 1.00 37.97 109 SER A C 1
ATOM 895 O O . SER A 1 109 ? -5.823 -0.102 -23.846 1.00 37.97 109 SER A O 1
ATOM 897 N N . LEU A 1 110 ? -4.266 -1.697 -24.298 1.00 49.34 110 LEU A N 1
ATOM 898 C CA . LEU A 1 110 ? -2.994 -0.990 -24.468 1.00 49.34 110 LEU A CA 1
ATOM 899 C C . LEU A 1 110 ? -3.113 0.398 -25.125 1.00 49.34 110 LEU A C 1
ATOM 901 O O . LEU A 1 110 ? -3.450 0.507 -26.303 1.00 49.34 110 LEU A O 1
ATOM 905 N N . GLY A 1 111 ? -2.726 1.439 -24.393 1.00 42.62 111 GLY A N 1
ATOM 906 C CA . GLY A 1 111 ? -2.564 2.787 -24.930 1.00 42.62 111 GLY A CA 1
ATOM 907 C C . GLY A 1 111 ? -1.407 3.499 -24.244 1.00 42.62 111 GLY A C 1
ATOM 908 O O . GLY A 1 111 ? -1.626 4.276 -23.324 1.00 42.62 111 GLY A O 1
ATOM 909 N N . ILE A 1 112 ? -0.172 3.230 -24.672 1.00 44.66 112 ILE A N 1
ATOM 910 C CA . ILE A 1 112 ? 0.999 3.955 -24.167 1.00 44.66 112 ILE A CA 1
ATOM 911 C C . ILE A 1 112 ? 1.155 5.218 -25.013 1.00 44.66 112 ILE A C 1
ATOM 913 O O . ILE A 1 112 ? 1.586 5.157 -26.166 1.00 44.66 112 ILE A O 1
ATOM 917 N N . LYS A 1 113 ? 0.798 6.373 -24.447 1.00 44.84 113 LYS A N 1
ATOM 918 C CA . LYS A 1 113 ? 1.235 7.660 -24.992 1.00 44.84 113 LYS A CA 1
ATOM 919 C C . LYS A 1 113 ? 2.686 7.872 -24.573 1.00 44.84 113 LYS A C 1
ATOM 921 O O . LYS A 1 113 ? 2.994 8.000 -23.395 1.00 44.84 113 LYS A O 1
ATOM 926 N N . PHE A 1 114 ? 3.568 7.898 -25.566 1.00 47.41 114 PHE A N 1
ATOM 927 C CA . PHE A 1 114 ? 4.960 8.302 -25.416 1.00 47.41 114 PHE A CA 1
ATOM 928 C C . PHE A 1 114 ? 5.034 9.717 -24.829 1.00 47.41 114 PHE A C 1
ATOM 930 O O . PHE A 1 114 ? 4.631 10.687 -25.472 1.00 47.41 114 PHE A O 1
ATOM 937 N N . LEU A 1 115 ? 5.571 9.835 -23.618 1.00 46.34 115 LEU A N 1
ATOM 938 C CA . LEU A 1 115 ? 5.966 11.112 -23.035 1.00 46.34 115 LEU A CA 1
ATOM 939 C C . LEU A 1 115 ? 7.405 11.423 -23.459 1.00 46.34 115 LEU A C 1
ATOM 941 O O . LEU A 1 115 ? 8.263 10.541 -23.528 1.00 46.34 115 LEU A O 1
ATOM 945 N N . LYS A 1 116 ? 7.663 12.685 -23.818 1.00 48.38 116 LYS A N 1
ATOM 946 C CA . LYS A 1 116 ? 8.988 13.141 -24.261 1.00 48.38 116 LYS A CA 1
ATOM 947 C C . LYS A 1 116 ? 10.009 12.863 -23.151 1.00 48.38 116 LYS A C 1
ATOM 949 O O . LYS A 1 116 ? 9.758 13.162 -21.989 1.00 48.38 116 LYS A O 1
ATOM 954 N N . ALA A 1 117 ? 11.182 12.335 -23.504 1.00 51.94 117 ALA A N 1
ATOM 955 C CA . ALA A 1 117 ? 12.177 11.851 -22.538 1.00 51.94 117 ALA A CA 1
ATOM 956 C C . ALA A 1 117 ? 12.621 12.886 -21.476 1.00 51.94 117 ALA A C 1
ATOM 958 O O . ALA A 1 117 ? 13.041 12.492 -20.389 1.00 51.94 117 ALA A O 1
ATOM 959 N N . SER A 1 118 ? 12.531 14.193 -21.761 1.00 46.88 118 SER A N 1
ATOM 960 C CA . SER A 1 118 ? 12.859 15.258 -20.802 1.00 46.88 118 SER A CA 1
ATOM 961 C C . SER A 1 118 ? 11.728 15.570 -19.812 1.00 46.88 118 SER A C 1
ATOM 963 O O . SER A 1 118 ? 12.016 15.766 -18.635 1.00 46.88 118 SER A O 1
ATOM 965 N N . SER A 1 119 ? 10.458 15.560 -20.240 1.00 55.38 119 SER A N 1
ATOM 966 C CA . SER A 1 119 ? 9.299 15.747 -19.347 1.00 55.38 119 SER A CA 1
ATOM 967 C C . SER A 1 119 ? 9.026 14.498 -18.507 1.00 55.38 119 SER A C 1
ATOM 969 O O . SER A 1 119 ? 8.687 14.601 -17.331 1.00 55.38 119 SER A O 1
ATOM 971 N N . TRP A 1 120 ? 9.293 13.321 -19.080 1.00 59.12 120 TRP A N 1
ATOM 972 C CA . TRP A 1 120 ? 9.168 12.026 -18.414 1.00 59.12 120 TRP A CA 1
ATOM 973 C C . TRP A 1 120 ? 10.031 11.930 -17.147 1.00 59.12 120 TRP A C 1
ATOM 975 O O . TRP A 1 120 ? 9.604 11.365 -16.148 1.00 59.12 120 TRP A O 1
ATOM 985 N N . ASN A 1 121 ? 11.221 12.539 -17.130 1.00 64.19 121 ASN A N 1
ATOM 986 C CA . ASN A 1 121 ? 12.090 12.516 -15.946 1.00 64.19 121 ASN A CA 1
ATOM 987 C C . ASN A 1 121 ? 11.519 13.304 -14.765 1.00 64.19 121 ASN A C 1
ATOM 989 O O . ASN A 1 121 ? 11.628 12.860 -13.622 1.00 64.19 121 ASN A O 1
ATOM 993 N N . GLN A 1 122 ? 10.910 14.460 -15.036 1.00 70.00 122 GLN A N 1
ATOM 994 C CA . GLN A 1 122 ? 10.282 15.278 -14.002 1.00 70.00 122 GLN A CA 1
ATOM 995 C C . GLN A 1 122 ? 9.009 14.605 -13.475 1.00 70.00 122 GLN A C 1
ATOM 997 O O . GLN A 1 122 ? 8.791 14.552 -12.264 1.00 70.00 122 GLN A O 1
ATOM 1002 N N . GLU A 1 123 ? 8.206 14.027 -14.369 1.00 75.81 123 GLU A N 1
ATOM 1003 C CA . GLU A 1 123 ? 7.005 13.278 -13.996 1.00 75.81 123 GLU A CA 1
ATOM 1004 C C . GLU A 1 123 ? 7.343 12.038 -13.165 1.00 75.81 123 GLU A C 1
ATOM 1006 O O . GLU A 1 123 ? 6.775 11.866 -12.087 1.00 75.81 123 GLU A O 1
ATOM 1011 N N . LEU A 1 124 ? 8.318 11.222 -13.580 1.00 76.88 124 LEU A N 1
ATOM 1012 C CA 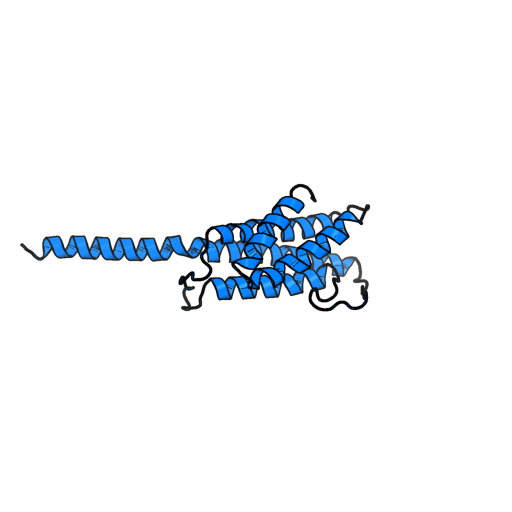. LEU A 1 124 ? 8.766 10.055 -12.812 1.00 76.88 124 LEU A CA 1
ATOM 1013 C C . LEU A 1 124 ? 9.304 10.434 -11.429 1.00 76.88 124 LEU A C 1
ATOM 1015 O O . LEU A 1 124 ? 8.997 9.756 -10.446 1.00 76.88 124 LEU A O 1
ATOM 1019 N N . GLY A 1 125 ? 10.056 11.535 -11.333 1.00 81.31 125 GLY A N 1
ATOM 1020 C CA . GLY A 1 125 ? 10.484 12.088 -10.048 1.00 81.31 125 GLY A CA 1
ATOM 1021 C C . GLY A 1 125 ? 9.296 12.448 -9.150 1.00 81.31 125 GLY A C 1
ATOM 1022 O O . GLY A 1 125 ? 9.307 12.136 -7.959 1.00 81.31 125 GL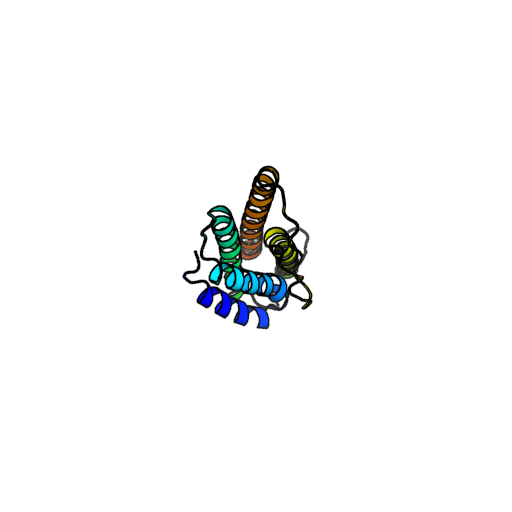Y A O 1
ATOM 1023 N N . SER A 1 126 ? 8.233 13.023 -9.726 1.00 86.69 126 SER A N 1
ATOM 1024 C CA . SER A 1 126 ? 7.007 13.345 -8.989 1.00 86.69 126 SER A CA 1
ATOM 1025 C C . SER A 1 126 ? 6.273 12.097 -8.481 1.00 86.69 126 SER A C 1
ATOM 1027 O O . SER A 1 126 ? 5.858 12.080 -7.324 1.00 86.69 126 SER A O 1
ATOM 1029 N N . TYR A 1 127 ? 6.179 11.023 -9.277 1.00 89.50 127 TYR A N 1
ATOM 1030 C CA . TYR A 1 127 ? 5.579 9.760 -8.826 1.00 89.50 127 TYR A CA 1
ATOM 1031 C C . TYR A 1 127 ? 6.410 9.104 -7.718 1.00 89.50 127 TYR A C 1
ATOM 1033 O O . TYR A 1 127 ? 5.860 8.672 -6.708 1.00 89.50 127 TYR A O 1
ATOM 1041 N N . ALA A 1 128 ? 7.740 9.078 -7.852 1.00 88.50 128 ALA A N 1
ATOM 1042 C CA . ALA A 1 128 ? 8.625 8.544 -6.815 1.00 88.50 128 ALA A CA 1
ATOM 1043 C C . ALA A 1 128 ? 8.480 9.303 -5.482 1.00 88.50 128 ALA A C 1
ATOM 1045 O O . ALA A 1 128 ? 8.469 8.684 -4.411 1.00 88.50 128 ALA A O 1
ATOM 1046 N N . ALA A 1 129 ? 8.323 10.630 -5.542 1.00 90.75 129 ALA A N 1
ATOM 1047 C CA . ALA A 1 129 ? 8.014 11.451 -4.377 1.00 90.75 129 ALA A CA 1
ATOM 1048 C C . ALA A 1 129 ? 6.638 11.099 -3.790 1.00 90.75 129 ALA A C 1
ATOM 1050 O O . ALA A 1 129 ? 6.552 10.831 -2.596 1.00 90.75 129 ALA A O 1
ATOM 1051 N N . ARG A 1 130 ? 5.588 10.988 -4.621 1.00 93.81 130 ARG A N 1
ATOM 1052 C CA . ARG A 1 130 ? 4.240 10.584 -4.177 1.00 93.81 130 ARG A CA 1
ATOM 1053 C C . ARG A 1 130 ? 4.230 9.222 -3.479 1.00 93.81 130 ARG A C 1
ATOM 1055 O O . ARG A 1 130 ? 3.607 9.095 -2.429 1.00 93.81 130 ARG A O 1
ATOM 1062 N N . PHE A 1 131 ? 4.956 8.226 -3.989 1.00 93.69 131 PHE A N 1
ATOM 1063 C CA . PHE A 1 131 ? 5.076 6.923 -3.321 1.00 93.69 131 PHE A CA 1
ATOM 1064 C C . PHE A 1 131 ? 5.849 7.008 -2.002 1.00 93.69 131 PHE A C 1
ATOM 1066 O O . PHE A 1 131 ? 5.463 6.371 -1.025 1.00 93.69 131 PHE A O 1
ATOM 1073 N N . SER A 1 132 ? 6.895 7.834 -1.938 1.00 94.69 132 SER A N 1
ATOM 1074 C CA . SER A 1 132 ? 7.622 8.072 -0.685 1.00 94.69 132 SER A CA 1
ATOM 1075 C C . SER A 1 132 ? 6.712 8.728 0.364 1.00 94.69 132 SER A C 1
ATOM 1077 O O . SER A 1 132 ? 6.643 8.251 1.494 1.00 94.69 132 SER A O 1
ATOM 1079 N N . THR A 1 133 ? 5.918 9.727 -0.030 1.00 94.94 133 THR A N 1
ATOM 1080 C CA . THR A 1 133 ? 4.900 10.342 0.833 1.00 94.94 133 THR A CA 1
ATOM 1081 C C . THR A 1 133 ? 3.824 9.340 1.249 1.00 94.94 133 THR A C 1
ATOM 1083 O O . THR A 1 133 ? 3.478 9.277 2.422 1.00 94.94 133 THR A O 1
ATOM 1086 N N . ALA A 1 134 ? 3.324 8.498 0.339 1.00 94.88 134 ALA A N 1
ATOM 1087 C CA . ALA A 1 134 ? 2.337 7.471 0.678 1.00 94.88 134 ALA A CA 1
ATOM 1088 C C . ALA A 1 134 ? 2.871 6.496 1.740 1.00 94.88 134 ALA A C 1
ATOM 1090 O O . ALA A 1 134 ? 2.162 6.175 2.694 1.00 94.88 1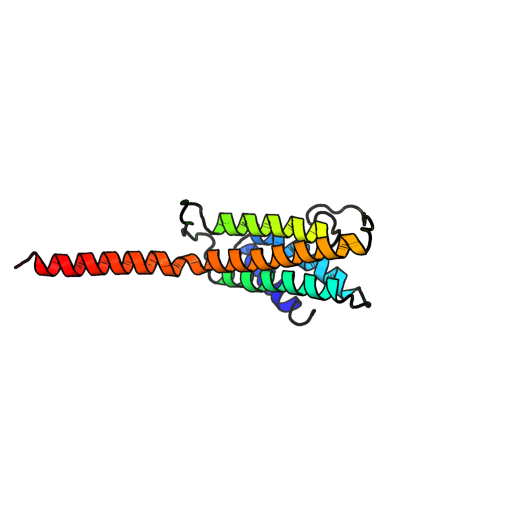34 ALA A O 1
ATOM 1091 N N . ARG A 1 135 ? 4.136 6.070 1.619 1.00 96.25 135 ARG A N 1
ATOM 1092 C CA . ARG A 1 135 ? 4.813 5.238 2.625 1.00 96.25 135 ARG A CA 1
ATOM 1093 C C . ARG A 1 135 ? 4.812 5.919 3.996 1.00 96.25 135 ARG A C 1
ATOM 1095 O O . ARG A 1 135 ? 4.489 5.278 4.997 1.00 96.25 135 ARG A O 1
ATOM 1102 N N . GLU A 1 136 ? 5.178 7.197 4.045 1.00 94.31 136 GLU A N 1
ATOM 1103 C CA . GLU A 1 136 ? 5.224 7.990 5.279 1.00 94.31 136 GLU A CA 1
ATOM 1104 C C . GLU A 1 136 ? 3.833 8.178 5.887 1.00 94.31 136 GLU A C 1
ATOM 1106 O O . GLU A 1 136 ? 3.653 7.954 7.080 1.00 94.31 136 GLU A O 1
ATOM 1111 N N . GLU A 1 137 ? 2.827 8.504 5.074 1.00 91.38 137 GLU A N 1
ATOM 1112 C CA . GLU A 1 137 ? 1.447 8.674 5.529 1.00 91.38 137 GLU A CA 1
ATOM 1113 C C . GLU A 1 137 ? 0.849 7.378 6.082 1.00 91.38 137 GLU A C 1
ATOM 1115 O O . GLU A 1 137 ? 0.150 7.420 7.096 1.00 91.38 137 GLU A O 1
ATOM 1120 N N . ILE A 1 138 ? 1.120 6.233 5.446 1.00 92.31 138 ILE A N 1
ATOM 1121 C CA . ILE A 1 138 ? 0.685 4.919 5.939 1.00 92.31 138 ILE A CA 1
ATOM 1122 C C . ILE A 1 138 ? 1.395 4.605 7.256 1.00 92.31 138 ILE A C 1
ATOM 1124 O O . ILE A 1 138 ? 0.737 4.239 8.226 1.00 92.31 138 ILE A O 1
ATOM 1128 N N . SER A 1 139 ? 2.715 4.804 7.316 1.00 91.94 139 SER A N 1
ATOM 1129 C CA . SER A 1 139 ? 3.504 4.579 8.535 1.00 91.94 139 SER A CA 1
ATOM 1130 C C . SER A 1 139 ? 2.985 5.439 9.687 1.00 91.94 139 SER A C 1
ATOM 1132 O O . SER A 1 139 ? 2.775 4.949 10.792 1.00 91.94 139 SER A O 1
ATOM 1134 N N . PHE A 1 140 ? 2.724 6.719 9.426 1.00 88.06 140 PHE A N 1
ATOM 1135 C CA . PHE A 1 140 ? 2.172 7.644 10.406 1.00 88.06 140 PHE A CA 1
ATOM 1136 C C . PHE A 1 140 ? 0.783 7.207 10.878 1.00 88.06 140 PHE A C 1
ATOM 1138 O O . PHE A 1 140 ? 0.533 7.130 12.077 1.00 88.06 140 PHE A O 1
ATOM 1145 N N . ALA A 1 141 ? -0.111 6.878 9.944 1.00 86.56 141 ALA A N 1
ATOM 1146 C CA . ALA A 1 141 ? -1.467 6.449 10.259 1.00 86.56 141 ALA A CA 1
ATOM 1147 C C . ALA A 1 141 ? -1.481 5.167 11.107 1.00 86.56 141 ALA A C 1
ATOM 1149 O O . ALA A 1 141 ? -2.238 5.078 12.067 1.00 86.56 141 ALA A O 1
ATOM 1150 N N . LEU A 1 142 ? -0.614 4.198 10.808 1.00 86.56 142 LEU A N 1
ATOM 1151 C CA . LEU A 1 142 ? -0.518 2.957 11.577 1.00 86.56 142 LEU A CA 1
ATOM 1152 C C . LEU A 1 142 ? 0.095 3.160 12.971 1.00 86.56 142 LEU A C 1
ATOM 1154 O O . LEU A 1 142 ? -0.305 2.467 13.905 1.00 86.56 142 LEU A O 1
ATOM 1158 N N . ASN A 1 143 ? 0.992 4.137 13.131 1.00 82.94 143 ASN A N 1
ATOM 1159 C CA . ASN A 1 143 ? 1.677 4.439 14.395 1.00 82.94 143 ASN A CA 1
ATOM 1160 C C . ASN A 1 143 ? 0.967 5.488 15.270 1.00 82.94 143 ASN A C 1
ATOM 1162 O O . ASN A 1 143 ? 1.418 5.766 16.381 1.00 82.94 143 ASN A O 1
ATOM 1166 N N . LEU A 1 144 ? -0.155 6.061 14.821 1.00 72.62 144 LEU A N 1
ATOM 1167 C CA . LEU A 1 144 ? -0.869 7.126 15.541 1.00 72.62 144 LEU A CA 1
ATOM 1168 C C . LEU A 1 144 ? -1.372 6.696 16.940 1.00 72.62 144 LEU A C 1
ATOM 1170 O O . LEU A 1 144 ? -1.643 7.541 17.790 1.00 72.62 144 LEU A O 1
ATOM 1174 N N . GLN A 1 145 ? -1.443 5.388 17.211 1.00 55.28 145 GLN A N 1
ATOM 1175 C CA . GLN A 1 145 ? -1.900 4.819 18.487 1.00 55.28 145 GLN A CA 1
ATOM 1176 C C . GLN A 1 145 ? -0.964 5.103 19.671 1.00 55.28 145 GLN A C 1
ATOM 1178 O O . GLN A 1 145 ? -1.401 5.025 20.814 1.00 55.28 145 GLN A O 1
ATOM 1183 N N . THR A 1 146 ? 0.298 5.466 19.437 1.00 50.28 146 THR A N 1
ATOM 1184 C CA . THR A 1 146 ? 1.261 5.643 20.535 1.00 50.28 146 THR A CA 1
ATOM 1185 C C . THR A 1 146 ? 1.077 6.969 21.282 1.00 50.28 146 THR A C 1
ATOM 1187 O O . THR A 1 146 ? 1.368 7.034 22.470 1.00 50.28 146 THR A O 1
ATOM 1190 N N . ALA A 1 147 ? 0.574 8.026 20.635 1.00 48.56 147 ALA A N 1
ATOM 1191 C CA . ALA A 1 147 ? 0.475 9.349 21.264 1.00 48.56 147 ALA A CA 1
ATOM 1192 C C . ALA A 1 147 ? -0.775 9.495 22.149 1.00 48.56 147 ALA A C 1
ATOM 1194 O O . ALA A 1 147 ? -0.669 9.865 23.316 1.00 48.56 147 ALA A O 1
ATOM 1195 N N . VAL A 1 148 ? -1.949 9.126 21.623 1.00 53.38 148 VAL A N 1
ATOM 1196 C CA . VAL A 1 148 ? -3.234 9.303 22.327 1.00 53.38 148 VAL A CA 1
ATOM 1197 C C . VAL A 1 148 ? -3.321 8.407 23.562 1.00 53.38 148 VAL A C 1
ATOM 1199 O O . VAL A 1 148 ? -3.734 8.858 24.624 1.00 53.38 148 VAL A O 1
ATOM 1202 N N . THR A 1 149 ? -2.865 7.154 23.476 1.00 54.81 149 THR A N 1
ATOM 1203 C CA . THR A 1 149 ? -2.885 6.244 24.630 1.00 54.81 149 THR A CA 1
ATOM 1204 C C . THR A 1 149 ? -1.906 6.681 25.724 1.00 54.81 149 THR A C 1
ATOM 1206 O O . THR A 1 149 ? -2.221 6.534 26.900 1.00 54.81 149 THR A O 1
ATOM 1209 N N . VAL A 1 150 ? -0.754 7.268 25.377 1.00 56.53 150 VAL A N 1
ATOM 1210 C CA . VAL A 1 150 ? 0.177 7.834 26.371 1.00 56.53 150 VAL A CA 1
ATOM 1211 C C . VAL A 1 150 ? -0.427 9.064 27.050 1.00 56.53 150 VAL A C 1
ATOM 1213 O O . VAL A 1 150 ? -0.327 9.180 28.268 1.00 56.53 150 VAL A O 1
ATOM 1216 N N . GLU A 1 151 ? -1.103 9.946 26.313 1.00 59.53 151 GLU A N 1
ATOM 1217 C CA . GLU A 1 151 ? -1.811 11.095 26.895 1.00 59.53 151 GLU A CA 1
ATOM 1218 C C . GLU A 1 151 ? -2.983 10.669 27.788 1.00 59.53 151 GLU A C 1
ATOM 1220 O O . GLU A 1 151 ? -3.113 11.173 28.902 1.00 59.53 151 GLU A O 1
ATOM 1225 N N . GLU A 1 152 ? -3.789 9.692 27.368 1.00 65.94 152 GLU A N 1
ATOM 1226 C CA . GLU A 1 152 ? -4.883 9.150 28.181 1.00 65.94 152 GLU A CA 1
ATOM 1227 C C . GLU A 1 152 ? -4.377 8.425 29.435 1.00 65.94 152 GLU A C 1
ATOM 1229 O O . GLU A 1 152 ? -4.969 8.559 30.509 1.00 65.94 152 GLU A O 1
ATOM 1234 N N . ILE A 1 153 ? -3.279 7.669 29.329 1.00 68.88 153 ILE A N 1
ATOM 1235 C CA . ILE A 1 153 ? -2.627 7.032 30.480 1.00 68.88 153 ILE A CA 1
ATOM 1236 C C . ILE A 1 153 ? -2.056 8.098 31.419 1.00 68.88 153 ILE A C 1
ATOM 1238 O O . ILE A 1 153 ? -2.286 8.013 32.624 1.00 68.88 153 ILE A O 1
ATOM 1242 N N . ASN A 1 154 ? -1.382 9.126 30.896 1.00 63.97 154 ASN A N 1
ATOM 1243 C CA . ASN A 1 154 ? -0.852 10.232 31.697 1.00 63.97 154 ASN A CA 1
ATOM 1244 C C . ASN A 1 154 ? -1.973 11.007 32.401 1.00 63.97 154 ASN A C 1
ATOM 1246 O O . ASN A 1 154 ? -1.852 11.313 33.587 1.00 63.97 154 ASN A O 1
ATOM 1250 N N . ALA A 1 155 ? -3.089 11.267 31.719 1.00 73.56 155 ALA A N 1
ATOM 1251 C CA . ALA A 1 155 ? -4.253 11.930 32.298 1.00 73.56 155 ALA A CA 1
ATOM 1252 C C . ALA A 1 155 ? -4.909 11.080 33.400 1.00 73.56 155 ALA A C 1
ATOM 1254 O O . ALA A 1 155 ? -5.201 11.592 34.483 1.00 73.56 155 ALA A O 1
ATOM 1255 N N . LYS A 1 156 ? -5.083 9.769 33.174 1.00 76.38 156 LYS A N 1
ATOM 1256 C CA . LYS A 1 156 ? -5.593 8.834 34.195 1.00 76.38 156 LYS A CA 1
ATOM 1257 C C . LYS A 1 156 ? -4.652 8.727 35.394 1.00 76.38 156 LYS A C 1
ATOM 1259 O O . LYS A 1 156 ? -5.118 8.691 36.529 1.00 76.38 156 LYS A O 1
ATOM 1264 N N . TYR A 1 157 ? -3.343 8.714 35.159 1.00 77.19 157 TYR A N 1
ATOM 1265 C CA . TYR A 1 157 ? -2.334 8.670 36.215 1.00 77.19 157 TYR A CA 1
ATOM 1266 C C . TYR A 1 157 ? -2.314 9.959 37.048 1.00 77.19 157 TYR A C 1
ATOM 1268 O O . TYR A 1 157 ? -2.274 9.893 38.276 1.00 77.19 157 TYR A O 1
ATOM 1276 N N . ALA A 1 158 ? -2.417 11.127 36.405 1.00 81.25 158 ALA A N 1
ATOM 1277 C CA . ALA A 1 158 ? -2.518 12.417 37.085 1.00 81.25 158 ALA A CA 1
ATOM 1278 C C . ALA A 1 158 ? -3.801 12.523 37.927 1.00 81.25 158 ALA A C 1
ATOM 1280 O O . ALA A 1 158 ? -3.743 12.921 39.090 1.00 81.25 158 ALA A O 1
ATOM 1281 N N . ALA A 1 159 ? -4.946 12.103 37.380 1.00 79.62 15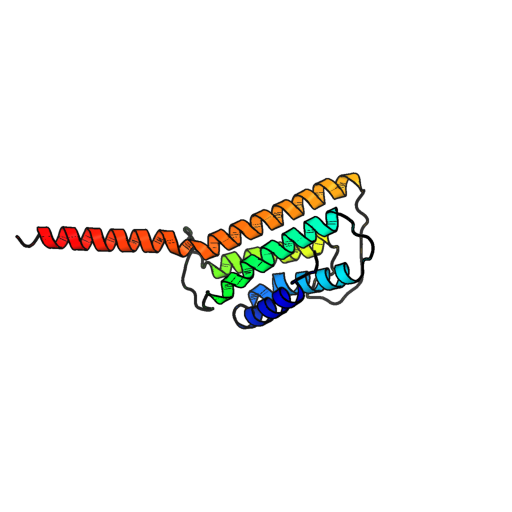9 ALA A N 1
ATOM 1282 C CA . ALA A 1 159 ? -6.215 12.078 38.107 1.00 79.62 159 ALA A CA 1
ATOM 1283 C C . ALA A 1 159 ? -6.176 11.122 39.314 1.00 79.62 159 ALA A C 1
ATOM 1285 O O . ALA A 1 159 ? -6.636 11.474 40.401 1.00 79.62 159 ALA A O 1
ATOM 1286 N N . PHE A 1 160 ? -5.572 9.940 39.151 1.00 78.69 160 PHE A N 1
ATOM 1287 C CA . PHE A 1 160 ? -5.379 8.987 40.244 1.00 78.69 160 PHE A CA 1
ATOM 1288 C C . PHE A 1 160 ? -4.487 9.560 41.355 1.00 78.69 160 PHE A C 1
ATOM 1290 O O . PHE A 1 160 ? -4.851 9.476 42.529 1.00 78.69 160 PHE A O 1
ATOM 1297 N N . HIS A 1 161 ? -3.362 10.196 41.006 1.00 76.50 161 HIS A N 1
ATOM 1298 C CA . HIS A 1 161 ? -2.489 10.858 41.984 1.00 76.50 161 HIS A CA 1
ATOM 1299 C C . HIS A 1 161 ? -3.217 11.957 42.756 1.00 76.50 161 HIS A C 1
ATOM 1301 O O . HIS A 1 161 ? -3.186 11.948 43.982 1.00 76.50 161 HIS A O 1
ATOM 1307 N N . LEU A 1 162 ? -3.935 12.850 42.072 1.00 75.81 162 LEU A N 1
ATOM 1308 C CA . LEU A 1 162 ? -4.669 13.945 42.718 1.00 75.81 162 LEU A CA 1
ATOM 1309 C C . LEU A 1 162 ? -5.773 13.442 43.661 1.00 75.81 162 LEU A C 1
ATOM 1311 O O . LEU A 1 162 ? -5.928 13.980 44.757 1.00 75.81 162 LEU A O 1
ATOM 1315 N N . SER A 1 163 ? -6.480 12.367 43.291 1.00 74.31 163 SER A N 1
ATOM 1316 C CA . SER A 1 163 ? -7.524 11.770 44.140 1.00 74.31 163 SER A CA 1
ATOM 1317 C C . SER A 1 163 ? -6.988 11.237 45.474 1.00 74.31 163 SER A C 1
ATOM 1319 O O . SER A 1 163 ? -7.690 11.276 46.481 1.00 74.31 163 SER A O 1
ATOM 1321 N N . LYS A 1 164 ? -5.717 10.814 45.508 1.00 67.88 164 LYS A N 1
ATOM 1322 C CA . LYS A 1 164 ? -5.049 10.277 46.700 1.00 67.88 164 LYS A CA 1
ATOM 1323 C C . LYS A 1 164 ? -4.674 11.350 47.730 1.00 67.88 164 LYS A C 1
ATOM 1325 O O . LYS A 1 164 ? -4.475 11.017 48.892 1.00 67.88 164 LYS A O 1
ATOM 1330 N N . TYR A 1 165 ? -4.579 12.615 47.314 1.00 60.84 165 TYR A N 1
ATOM 1331 C CA . TYR A 1 165 ? -4.237 13.752 48.180 1.00 60.84 165 TYR A CA 1
ATOM 1332 C C . TYR A 1 165 ? -5.456 14.569 48.634 1.00 60.84 165 TYR A C 1
ATOM 1334 O O . TYR A 1 165 ? -5.311 15.441 49.481 1.00 60.84 165 TYR A O 1
ATOM 1342 N N . GLN A 1 166 ? -6.650 14.287 48.102 1.00 55.22 166 GLN A N 1
ATOM 1343 C CA . GLN A 1 166 ? -7.911 14.927 48.508 1.00 55.22 166 GLN A CA 1
ATOM 1344 C C . GLN A 1 166 ? -8.689 14.123 49.568 1.00 55.22 166 GLN A C 1
ATOM 1346 O O . GLN A 1 166 ? -9.788 14.517 49.945 1.00 55.22 166 GLN A O 1
ATOM 1351 N N . THR A 1 167 ? -8.151 12.988 50.032 1.00 52.75 167 THR A N 1
ATOM 1352 C CA . THR A 1 167 ? -8.763 12.130 51.071 1.00 52.75 167 THR A CA 1
ATOM 1353 C C . THR A 1 167 ? -8.087 12.238 52.449 1.00 52.75 167 THR A C 1
ATOM 1355 O O . THR A 1 167 ? -8.334 11.397 53.312 1.00 52.75 167 THR A O 1
ATOM 1358 N N . LEU A 1 168 ? -7.244 13.256 52.656 1.00 44.44 168 LEU A N 1
ATOM 1359 C CA . LEU A 1 168 ? -6.663 13.653 53.947 1.00 44.44 168 LEU A CA 1
ATOM 1360 C C . LEU A 1 168 ? -7.216 15.023 54.347 1.00 44.44 168 LEU A C 1
ATOM 1362 O O . LEU A 1 168 ? -7.446 15.215 55.560 1.00 44.44 168 LEU A O 1
#

InterPro domains:
  IPR036537 Adaptor protein Cbl, N-terminal domain superfamily [G3DSA:1.20.930.20] (7-144)

Sequence (168 aa):
MLEGVPAIMNALETLTEIHPFLKAAYFPFKLIYHQEMKHRENDKRRTTLFEKIKDVMLVLLELKNVSKDDTRTTLEGKPILNRLALICKKMKKDIEECYNVPNAQEKRSLGIKFLKASSWNQELGSYAARFSTAREEISFALNLQTAVTVEEINAKYAAFHLSKYQTL

Radius of gyration: 20.74 Å; chains: 1; bounding box: 30×29×79 Å

Foldseek 3Di:
DLPCVVVLLVLLVVVCVQQVLSCLLNLLLVVVSVVVVPDPDCPVLSVLLNVLSVLLSVLVSLCVVPGSPHCDADPVNHDLSVVLSVLSNVNSVLSCVLVVNPNSPDPDDDDDDDDDPVVNVVSSVVSSVSSVVSSVSSNCSSPVVPPVVVVVVVVVVVVVVVVVVVVD

Organism: NCBI:txid1447944

Secondary structure (DSSP, 8-state):
--TTHHHHHHHHHHHHHH-GGGHHHHHHHHHHHHHHTT--S--HHHHHHHHHHHHHHHHHGGGGGS-TT---B-TTS-BHHHHHHHHHHHHHHHHHHHTT---TTS----------HHHHHHHHHHHHHHHHHHHHHHHHHHHTHHHHHHHHHHHHHHHHHHHHHS--